Protein AF-A0A1I4PUG7-F1 (afdb_monomer_lite)

Structure (mmCIF, N/CA/C/O backbone):
data_AF-A0A1I4PUG7-F1
#
_entry.id   AF-A0A1I4PUG7-F1
#
loop_
_atom_site.group_PDB
_atom_site.id
_atom_site.type_symbol
_atom_site.label_atom_id
_atom_site.label_alt_id
_atom_site.label_comp_id
_atom_site.label_asym_id
_atom_site.label_entity_id
_atom_site.label_seq_id
_atom_site.pdbx_PDB_ins_code
_atom_site.Cartn_x
_atom_site.Cartn_y
_atom_site.Cartn_z
_atom_site.occupancy
_atom_site.B_iso_or_equiv
_atom_site.auth_seq_id
_atom_site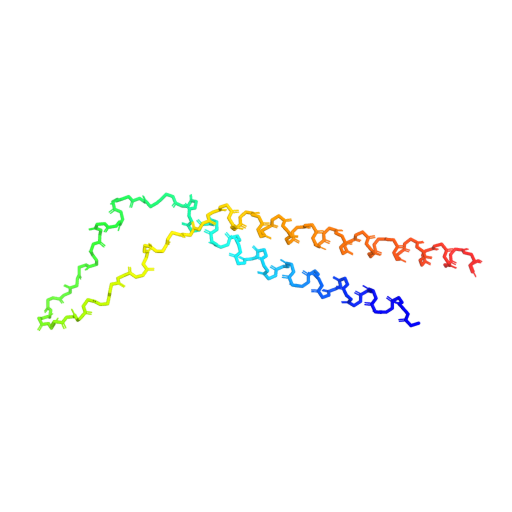.auth_comp_id
_atom_site.auth_asym_id
_atom_site.auth_atom_id
_atom_site.pdbx_PDB_model_num
ATOM 1 N N . MET A 1 1 ? 24.324 -2.149 -11.761 1.00 57.22 1 MET A N 1
ATOM 2 C CA . MET A 1 1 ? 24.069 -2.377 -10.319 1.00 57.22 1 MET A CA 1
ATOM 3 C C . MET A 1 1 ? 22.805 -1.691 -9.783 1.00 57.22 1 MET A C 1
ATOM 5 O O . MET A 1 1 ? 22.295 -2.174 -8.790 1.00 57.22 1 MET A O 1
ATOM 9 N N . ALA A 1 2 ? 22.226 -0.671 -10.434 1.00 66.62 2 ALA A N 1
ATOM 10 C CA . ALA A 1 2 ? 21.022 0.021 -9.935 1.00 66.62 2 ALA A CA 1
ATOM 11 C C . ALA A 1 2 ? 19.715 -0.816 -9.912 1.00 66.62 2 ALA A C 1
ATOM 13 O O . ALA A 1 2 ? 18.862 -0.606 -9.057 1.00 66.62 2 ALA A O 1
ATOM 14 N N . MET A 1 3 ? 19.552 -1.780 -10.826 1.00 69.19 3 MET A N 1
ATOM 15 C CA . MET A 1 3 ? 18.309 -2.562 -10.962 1.00 69.19 3 MET A CA 1
ATOM 16 C C . MET A 1 3 ? 18.139 -3.629 -9.863 1.00 69.19 3 MET A C 1
ATOM 18 O O . MET A 1 3 ? 17.026 -3.925 -9.442 1.00 69.19 3 MET A O 1
ATOM 22 N N . LEU A 1 4 ? 19.248 -4.164 -9.343 1.00 77.50 4 LEU A N 1
ATOM 23 C CA . LEU A 1 4 ? 19.220 -5.092 -8.209 1.00 77.50 4 LEU A CA 1
ATOM 24 C C . LEU A 1 4 ? 18.805 -4.368 -6.916 1.00 77.50 4 LEU A C 1
ATOM 26 O O . LEU A 1 4 ? 18.049 -4.915 -6.116 1.00 77.50 4 LEU A O 1
ATOM 30 N N . ASP A 1 5 ? 19.244 -3.117 -6.757 1.00 80.69 5 ASP A N 1
ATOM 31 C CA . ASP A 1 5 ? 18.874 -2.251 -5.635 1.00 80.69 5 ASP A CA 1
ATOM 32 C C . ASP A 1 5 ? 17.374 -1.923 -5.654 1.00 80.69 5 ASP A C 1
ATOM 34 O O . ASP A 1 5 ? 16.690 -2.137 -4.654 1.00 80.69 5 ASP A O 1
ATOM 38 N N . VAL A 1 6 ? 16.822 -1.517 -6.809 1.00 79.81 6 VAL A N 1
ATOM 39 C CA . VAL A 1 6 ? 15.391 -1.168 -6.924 1.00 79.81 6 VAL A CA 1
ATOM 40 C C . VAL A 1 6 ? 14.472 -2.374 -6.713 1.00 79.81 6 VAL A C 1
ATOM 42 O O . VAL A 1 6 ? 13.456 -2.260 -6.028 1.00 79.81 6 VAL A O 1
ATOM 45 N N . MET A 1 7 ? 14.851 -3.550 -7.225 1.00 84.50 7 MET A N 1
ATOM 46 C CA . MET A 1 7 ? 14.091 -4.784 -7.019 1.00 84.50 7 MET A CA 1
ATOM 47 C C . MET A 1 7 ? 14.124 -5.212 -5.546 1.00 84.50 7 MET A C 1
ATOM 49 O O . MET A 1 7 ? 13.101 -5.607 -4.986 1.00 84.50 7 MET A O 1
ATOM 53 N N . SER A 1 8 ? 15.278 -5.075 -4.884 1.00 86.44 8 SER A N 1
ATOM 54 C CA . SER A 1 8 ? 15.402 -5.357 -3.452 1.00 86.44 8 SER A CA 1
ATOM 55 C C . SER A 1 8 ? 14.607 -4.367 -2.591 1.00 86.44 8 SER A C 1
ATOM 57 O O . SER A 1 8 ? 13.964 -4.776 -1.624 1.00 86.44 8 SER A O 1
ATOM 59 N N . ALA A 1 9 ? 14.584 -3.084 -2.966 1.00 83.50 9 ALA A N 1
ATOM 60 C CA . ALA A 1 9 ? 13.799 -2.049 -2.305 1.00 83.50 9 ALA A CA 1
ATOM 61 C C . ALA A 1 9 ? 12.294 -2.310 -2.458 1.00 83.50 9 ALA A C 1
ATOM 63 O O . ALA A 1 9 ? 11.561 -2.230 -1.472 1.00 83.50 9 ALA A O 1
ATOM 64 N N . GLY A 1 10 ? 11.847 -2.714 -3.652 1.00 82.19 10 GLY A N 1
ATOM 65 C CA . GLY A 1 10 ? 10.470 -3.145 -3.900 1.00 82.19 10 GLY A CA 1
ATOM 66 C C . GLY A 1 10 ? 10.087 -4.363 -3.059 1.00 82.19 10 GLY A C 1
ATOM 67 O O . GLY A 1 10 ? 9.064 -4.350 -2.375 1.00 82.19 10 GLY A O 1
ATOM 68 N N . LEU A 1 11 ? 10.946 -5.386 -3.015 1.00 89.94 11 LEU A N 1
ATOM 69 C CA . LEU A 1 11 ? 10.700 -6.588 -2.214 1.00 89.94 11 LEU A CA 1
ATOM 70 C C . LEU A 1 11 ? 10.653 -6.288 -0.706 1.00 89.94 11 LEU A C 1
ATOM 72 O O . LEU A 1 11 ? 9.809 -6.835 0.008 1.00 89.94 11 LEU A O 1
ATOM 76 N N . ASN A 1 12 ? 11.529 -5.410 -0.215 1.00 86.88 12 ASN A N 1
ATOM 77 C CA . ASN A 1 12 ? 11.513 -4.958 1.177 1.00 86.88 12 ASN A CA 1
ATOM 78 C C . ASN A 1 12 ? 10.254 -4.139 1.494 1.00 86.88 12 ASN A C 1
ATOM 80 O O . ASN A 1 12 ? 9.618 -4.389 2.519 1.00 86.88 12 ASN A O 1
ATOM 84 N N . GLY A 1 13 ? 9.846 -3.241 0.594 1.00 84.50 13 GLY A N 1
ATOM 85 C CA . GLY A 1 13 ? 8.609 -2.469 0.718 1.00 84.50 13 GLY A CA 1
ATOM 86 C C . GLY A 1 13 ? 7.373 -3.364 0.791 1.00 84.50 13 GLY A C 1
ATOM 87 O O . GLY A 1 13 ? 6.550 -3.204 1.688 1.00 84.50 13 GLY A O 1
ATOM 88 N N . VAL A 1 14 ? 7.286 -4.384 -0.067 1.00 89.19 14 VAL A N 1
ATOM 89 C CA . VAL A 1 14 ? 6.174 -5.350 -0.062 1.00 89.19 14 VAL A CA 1
ATOM 90 C C . VAL A 1 14 ? 6.131 -6.156 1.238 1.00 89.19 14 VAL A C 1
ATOM 92 O O . VAL A 1 14 ? 5.056 -6.358 1.804 1.00 89.19 14 VAL A O 1
ATOM 95 N N . ARG A 1 15 ? 7.279 -6.607 1.758 1.00 91.94 15 ARG A N 1
ATOM 96 C CA . ARG A 1 15 ? 7.334 -7.325 3.046 1.00 91.94 15 ARG A CA 1
ATOM 97 C C . ARG A 1 15 ? 6.891 -6.429 4.199 1.00 91.94 15 ARG A C 1
ATOM 99 O O . ARG A 1 15 ? 6.051 -6.831 4.999 1.00 91.94 15 ARG A O 1
ATOM 106 N N . GLN A 1 16 ? 7.405 -5.204 4.258 1.00 88.25 16 GLN A N 1
ATOM 107 C CA . GLN A 1 16 ? 7.054 -4.236 5.295 1.00 88.25 16 GLN A CA 1
ATOM 108 C C . GLN A 1 16 ? 5.581 -3.802 5.219 1.00 88.25 16 GLN A C 1
ATOM 110 O O . GLN A 1 16 ? 4.922 -3.672 6.253 1.00 88.25 16 GLN A O 1
ATOM 115 N N . GLY A 1 17 ? 5.047 -3.630 4.009 1.00 83.38 17 GLY A N 1
ATOM 116 C CA . GLY A 1 17 ? 3.634 -3.350 3.761 1.00 83.38 17 GLY A CA 1
ATOM 117 C C . GLY A 1 17 ? 2.732 -4.487 4.239 1.00 83.38 17 GLY A C 1
ATOM 118 O O . GLY A 1 17 ? 1.742 -4.231 4.920 1.00 83.38 17 GLY A O 1
ATOM 119 N N . GLN A 1 18 ? 3.110 -5.745 3.983 1.00 89.75 18 GLN A N 1
ATOM 120 C CA . GLN A 1 18 ? 2.363 -6.914 4.463 1.00 89.75 18 GLN A CA 1
ATOM 121 C C . GLN A 1 18 ? 2.299 -6.997 5.997 1.00 89.75 18 GLN A C 1
ATOM 123 O O . GLN A 1 18 ? 1.231 -7.272 6.551 1.00 89.75 18 GLN A O 1
ATOM 128 N N . TYR A 1 19 ? 3.399 -6.705 6.703 1.00 89.50 19 TYR A N 1
ATOM 129 C CA . TYR A 1 19 ? 3.391 -6.653 8.172 1.00 89.50 19 TYR A CA 1
ATOM 130 C C . TYR A 1 19 ? 2.465 -5.555 8.703 1.00 89.50 19 TYR A C 1
ATOM 132 O O . TYR A 1 19 ? 1.641 -5.813 9.582 1.00 89.50 19 TYR A O 1
ATOM 140 N N . ARG A 1 20 ? 2.557 -4.345 8.136 1.00 85.06 20 ARG A N 1
ATOM 141 C CA . ARG A 1 20 ? 1.693 -3.221 8.525 1.00 85.06 20 ARG A CA 1
ATOM 142 C C . ARG A 1 20 ? 0.219 -3.501 8.245 1.00 85.06 20 ARG A C 1
ATOM 144 O O . ARG A 1 20 ? -0.608 -3.271 9.121 1.00 85.06 20 ARG A O 1
ATOM 151 N N . MET A 1 21 ? -0.105 -4.076 7.086 1.00 84.38 21 MET A N 1
ATOM 152 C CA . MET A 1 21 ? -1.478 -4.474 6.764 1.00 84.38 21 MET A CA 1
ATOM 153 C C . MET A 1 21 ? -2.050 -5.470 7.768 1.00 84.38 21 MET A C 1
ATOM 155 O O . MET A 1 21 ? -3.191 -5.313 8.187 1.00 84.38 21 MET A O 1
ATOM 159 N N . THR A 1 22 ? -1.279 -6.490 8.150 1.00 88.31 22 THR A N 1
ATOM 160 C CA . THR A 1 22 ? -1.762 -7.551 9.048 1.00 88.31 22 THR A CA 1
ATOM 161 C C . THR A 1 22 ? -2.061 -7.005 10.448 1.00 88.31 22 THR A C 1
ATOM 163 O O . THR A 1 22 ? -3.083 -7.350 11.048 1.00 88.31 22 THR A O 1
ATOM 166 N N . ASN A 1 23 ? -1.210 -6.103 10.945 1.00 87.62 23 ASN A N 1
ATOM 167 C CA . ASN A 1 23 ? -1.425 -5.427 12.224 1.00 87.62 23 ASN A CA 1
ATOM 168 C C . ASN A 1 23 ? -2.649 -4.502 12.170 1.00 87.62 23 ASN A C 1
ATOM 170 O O . ASN A 1 23 ? -3.559 -4.656 12.982 1.00 87.62 23 ASN A O 1
ATOM 174 N N . ALA A 1 24 ? -2.729 -3.624 11.165 1.00 81.88 24 ALA A N 1
ATOM 175 C CA . ALA A 1 24 ? -3.853 -2.701 11.000 1.00 81.88 24 ALA A CA 1
ATOM 176 C C . ALA A 1 24 ? -5.192 -3.437 10.813 1.00 81.88 24 ALA A C 1
ATOM 178 O O . ALA A 1 24 ? -6.203 -3.055 11.397 1.00 81.88 24 ALA A O 1
ATOM 179 N N . ALA A 1 25 ? -5.205 -4.534 10.049 1.00 80.75 25 ALA A N 1
ATOM 180 C CA . ALA A 1 25 ? -6.389 -5.373 9.881 1.00 80.75 25 ALA A CA 1
ATOM 181 C C . ALA A 1 25 ? -6.853 -5.994 11.208 1.00 80.75 25 ALA A C 1
ATOM 183 O O . ALA A 1 25 ? -8.056 -6.106 11.439 1.00 80.75 25 ALA A O 1
ATOM 184 N N . SER A 1 26 ? -5.919 -6.362 12.089 1.00 84.31 26 SER A N 1
ATOM 185 C CA . SER A 1 26 ? -6.233 -6.915 13.410 1.00 84.31 26 SER A CA 1
ATOM 186 C C . SER A 1 26 ? -6.833 -5.864 14.352 1.00 84.31 26 SER A C 1
ATOM 188 O O . SER A 1 26 ? -7.778 -6.178 15.076 1.00 84.31 26 SER A O 1
ATOM 190 N N . ASP A 1 27 ? -6.336 -4.623 14.321 1.00 82.25 27 ASP A N 1
ATOM 191 C CA . ASP A 1 27 ? -6.917 -3.502 15.078 1.00 82.25 27 ASP A CA 1
ATOM 192 C C . ASP A 1 27 ? -8.316 -3.132 14.571 1.00 82.25 27 ASP A C 1
ATOM 194 O O . ASP A 1 27 ? -9.253 -2.992 15.360 1.00 82.25 27 ASP A O 1
ATOM 198 N N . ILE A 1 28 ? -8.493 -3.068 13.246 1.00 81.75 28 ILE A N 1
ATOM 199 C CA . ILE A 1 28 ? -9.804 -2.819 12.633 1.00 81.75 28 ILE A CA 1
ATOM 200 C C . ILE A 1 28 ? -10.784 -3.936 13.007 1.00 81.75 28 ILE A C 1
ATOM 202 O O . ILE A 1 28 ? -11.912 -3.644 13.398 1.00 81.75 28 ILE A O 1
ATOM 206 N N . ALA A 1 29 ? -10.362 -5.204 12.949 1.00 82.69 29 ALA A N 1
ATOM 207 C CA . ALA A 1 29 ? -11.199 -6.341 13.322 1.00 82.69 29 ALA A CA 1
ATOM 208 C C . ALA A 1 29 ? -11.673 -6.247 14.782 1.00 82.69 29 ALA A C 1
ATOM 210 O O . ALA A 1 29 ? -12.863 -6.421 15.037 1.00 82.69 29 ALA A O 1
ATOM 211 N N . ARG A 1 30 ? -10.776 -5.899 15.717 1.00 78.44 30 ARG A N 1
ATOM 212 C CA . ARG A 1 30 ? -11.098 -5.736 17.146 1.00 78.44 30 ARG A CA 1
ATOM 213 C C . ARG A 1 30 ? -12.126 -4.638 17.409 1.00 78.44 30 ARG A C 1
ATOM 215 O O . ARG A 1 30 ? -13.004 -4.840 18.234 1.00 78.44 30 ARG A O 1
ATOM 222 N N . VAL A 1 31 ? -12.036 -3.508 16.707 1.00 74.00 31 VAL A N 1
ATOM 223 C CA . VAL A 1 31 ? -12.978 -2.380 16.860 1.00 74.00 31 VAL A CA 1
ATOM 224 C C . VAL A 1 31 ? -14.288 -2.600 16.097 1.00 74.00 31 VAL A C 1
ATOM 226 O O . VAL A 1 31 ? -15.337 -2.111 16.505 1.00 74.00 31 VAL A O 1
ATOM 229 N N . SER A 1 32 ? -14.241 -3.320 14.974 1.00 69.81 32 SER A N 1
ATOM 230 C CA . SER A 1 32 ? -15.420 -3.593 14.141 1.00 69.81 32 SER A CA 1
ATOM 231 C C . SER A 1 32 ? -16.338 -4.677 14.707 1.00 69.81 32 SER A C 1
ATOM 233 O O . SER A 1 32 ? -17.484 -4.786 14.271 1.00 69.81 32 SER A O 1
ATOM 235 N N . MET A 1 33 ? -15.862 -5.466 15.676 1.00 71.00 33 MET A N 1
ATOM 236 C CA . MET A 1 33 ? -16.732 -6.309 16.484 1.00 71.00 33 MET A CA 1
ATOM 237 C C . MET A 1 33 ? -17.479 -5.396 17.460 1.00 71.00 33 MET A C 1
ATOM 239 O O . MET A 1 33 ? -16.831 -4.792 18.315 1.00 71.00 33 MET A O 1
ATOM 243 N N . PRO A 1 34 ? -18.814 -5.259 17.355 1.00 55.59 34 PRO A N 1
ATOM 244 C CA . PRO A 1 34 ? -19.565 -4.602 18.407 1.00 55.59 34 PRO A CA 1
ATOM 245 C C . PRO A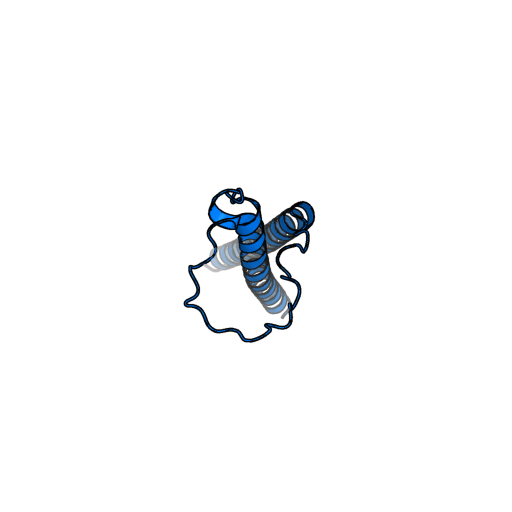 1 34 ? -19.281 -5.367 19.698 1.00 55.59 34 PRO A C 1
ATOM 247 O O . PRO A 1 34 ? -19.504 -6.579 19.756 1.00 55.59 34 PRO A O 1
ATOM 250 N N . GLU A 1 35 ? -18.750 -4.680 20.709 1.00 52.25 35 GLU A N 1
ATOM 251 C CA . GLU A 1 35 ? -18.789 -5.197 22.069 1.00 52.25 35 GLU A CA 1
ATOM 252 C C . GLU A 1 35 ? -20.258 -5.483 22.355 1.00 52.25 35 GLU A C 1
ATOM 254 O O . GLU A 1 35 ? -21.053 -4.556 22.484 1.00 52.25 35 GLU A O 1
ATOM 259 N N . ASP A 1 36 ? -20.648 -6.756 22.359 1.00 45.31 36 ASP A N 1
ATOM 260 C CA . ASP A 1 36 ? -21.929 -7.153 22.908 1.00 45.31 36 ASP A CA 1
ATOM 261 C C . ASP A 1 36 ? -21.872 -6.755 24.394 1.00 45.31 36 ASP A C 1
ATOM 263 O O . ASP A 1 36 ? -21.096 -7.346 25.159 1.00 45.31 36 ASP A O 1
ATOM 267 N N . PRO A 1 37 ? -22.620 -5.726 24.834 1.00 53.66 37 PRO A N 1
ATOM 268 C CA . PRO A 1 37 ? -22.526 -5.251 26.208 1.00 53.66 37 PRO A CA 1
ATOM 269 C C . PRO A 1 37 ? -23.047 -6.296 27.214 1.00 53.66 37 PRO A C 1
ATOM 271 O O . PRO A 1 37 ? -22.865 -6.122 28.421 1.00 53.66 37 PRO A O 1
ATOM 274 N N . ALA A 1 38 ? -23.653 -7.403 26.754 1.00 48.50 38 ALA A N 1
ATOM 275 C CA . ALA A 1 38 ? -24.022 -8.536 27.595 1.00 48.50 38 ALA A CA 1
ATOM 276 C C . ALA A 1 38 ? -22.853 -9.517 27.825 1.00 48.50 38 ALA A C 1
ATOM 278 O O . ALA A 1 38 ? -22.839 -10.196 28.853 1.00 48.50 38 ALA A O 1
ATOM 279 N N . ALA A 1 39 ? -21.828 -9.546 26.963 1.00 52.44 39 ALA A N 1
ATOM 280 C CA . ALA A 1 39 ? -20.606 -10.329 27.192 1.00 52.44 39 ALA A CA 1
ATOM 281 C C . ALA A 1 39 ? -19.628 -9.646 28.169 1.00 52.44 39 ALA A C 1
ATOM 283 O O . ALA A 1 39 ? -18.910 -10.330 28.896 1.00 52.44 39 ALA A O 1
ATOM 284 N N . ALA A 1 40 ? -19.658 -8.312 28.274 1.00 51.47 40 ALA A N 1
ATOM 285 C CA . ALA A 1 40 ? -18.878 -7.555 29.264 1.00 51.47 40 ALA A CA 1
ATOM 286 C C . ALA A 1 40 ? -19.376 -7.735 30.717 1.00 51.47 40 ALA A C 1
ATOM 288 O O . ALA A 1 40 ? -18.693 -7.344 31.662 1.00 51.47 40 ALA A O 1
ATOM 289 N N . SER A 1 41 ? -20.553 -8.347 30.906 1.00 49.91 41 SER A N 1
ATOM 290 C CA . SER A 1 41 ? -21.159 -8.605 32.224 1.00 49.91 41 SER A CA 1
ATOM 291 C C . SER A 1 41 ? -21.106 -10.076 32.655 1.00 49.91 41 SER A C 1
ATOM 293 O O . SER A 1 41 ? -21.479 -10.396 33.786 1.00 49.91 41 SER A O 1
ATOM 295 N N . ALA A 1 42 ? -20.623 -10.987 31.804 1.00 46.78 42 ALA A N 1
ATOM 296 C CA . ALA A 1 42 ? -20.396 -12.375 32.191 1.00 46.78 42 ALA A CA 1
ATOM 297 C C . ALA A 1 42 ? -19.050 -12.490 32.920 1.00 46.78 42 ALA A C 1
ATOM 299 O O . ALA A 1 42 ? -18.048 -12.953 32.379 1.00 46.78 42 ALA A O 1
ATOM 300 N N . VAL A 1 43 ? -19.049 -12.044 34.177 1.00 51.94 43 VAL A N 1
ATOM 301 C CA . VAL A 1 43 ? -18.060 -12.429 35.187 1.00 51.94 43 VAL A CA 1
ATOM 302 C C . VAL A 1 43 ? -17.831 -13.944 35.065 1.00 51.94 43 VAL A C 1
ATOM 304 O O . VAL A 1 43 ? -18.793 -14.701 35.232 1.00 51.94 43 VAL A O 1
ATOM 307 N N . PRO A 1 44 ? -16.607 -14.431 34.781 1.00 52.50 44 PRO A N 1
ATOM 308 C CA . PRO A 1 44 ? -16.304 -15.840 34.974 1.00 52.50 44 PRO A CA 1
ATOM 309 C C . PRO A 1 44 ? -16.600 -16.129 36.441 1.00 52.50 44 PRO A C 1
ATOM 311 O O . PRO A 1 44 ? -16.050 -15.453 37.309 1.00 52.50 44 PRO A O 1
ATOM 314 N N . ALA A 1 45 ? -17.508 -17.060 36.734 1.00 46.66 45 ALA A N 1
ATOM 315 C CA . ALA A 1 45 ? -17.798 -17.469 38.101 1.00 46.66 45 ALA A CA 1
ATOM 316 C C . ALA A 1 45 ? -16.510 -18.024 38.736 1.00 46.66 45 ALA A C 1
ATOM 318 O O . ALA A 1 45 ? -16.178 -19.200 38.605 1.00 46.66 45 ALA A O 1
ATOM 319 N N . GLN A 1 46 ? -15.752 -17.133 39.372 1.00 49.62 46 GLN A N 1
ATOM 320 C CA . GLN A 1 46 ? -14.524 -17.415 40.089 1.00 49.62 46 GLN A CA 1
ATOM 321 C C . GLN A 1 46 ? -14.922 -18.131 41.389 1.00 49.62 46 GLN A C 1
ATOM 323 O O . GLN A 1 46 ? -15.675 -17.557 42.183 1.00 49.62 46 GLN A O 1
ATOM 328 N N . PRO A 1 47 ? -14.466 -19.370 41.642 1.00 43.97 47 PRO A N 1
ATOM 329 C CA . PRO A 1 47 ? -14.698 -20.016 42.926 1.00 43.97 47 PRO A CA 1
ATOM 330 C C . PRO A 1 47 ? -14.060 -19.182 44.049 1.00 43.97 47 PRO A C 1
ATOM 332 O O . PRO A 1 47 ? -12.953 -18.660 43.910 1.00 43.97 47 PRO A O 1
ATOM 335 N N . ALA A 1 48 ? -14.812 -19.018 45.137 1.00 44.38 48 ALA A N 1
ATOM 336 C CA . ALA A 1 48 ? -14.541 -18.107 46.241 1.00 44.38 48 ALA A CA 1
ATOM 337 C C . ALA A 1 48 ? -13.166 -18.338 46.894 1.00 44.38 48 ALA A C 1
ATOM 339 O O . ALA A 1 48 ? -13.000 -19.262 47.684 1.00 44.38 48 ALA A O 1
ATOM 340 N N . ASN A 1 49 ? -12.213 -17.441 46.629 1.00 50.28 49 ASN A N 1
ATOM 341 C CA . ASN A 1 49 ? -10.983 -17.305 47.406 1.00 50.28 49 ASN A CA 1
ATOM 342 C C . ASN A 1 49 ? -10.796 -15.821 47.777 1.00 50.28 49 ASN A C 1
ATOM 344 O O . ASN A 1 49 ? -10.645 -14.989 46.879 1.00 50.28 49 ASN A O 1
ATOM 348 N N . PRO A 1 50 ? -10.829 -15.446 49.068 1.00 48.97 50 PRO A N 1
ATOM 349 C CA . PRO A 1 50 ? -10.656 -14.064 49.493 1.00 48.97 50 PRO A CA 1
ATOM 350 C C . PRO A 1 50 ? -9.167 -13.700 49.491 1.00 48.97 50 PRO A C 1
ATOM 352 O O . PRO A 1 50 ? -8.484 -13.810 50.507 1.00 48.97 50 PRO A O 1
ATOM 355 N N . GLN A 1 51 ? -8.657 -13.247 48.348 1.00 50.19 51 GLN A N 1
ATOM 356 C CA . GLN A 1 51 ? -7.371 -12.555 48.266 1.00 50.19 51 GLN A CA 1
ATOM 357 C C . GLN A 1 51 ? -7.552 -11.223 47.531 1.00 50.19 51 GLN A C 1
ATOM 359 O O . GLN A 1 51 ? -8.169 -11.201 46.465 1.00 50.19 51 GLN A O 1
ATOM 364 N N . PRO A 1 52 ? -7.047 -10.105 48.087 1.00 46.16 52 PRO A N 1
ATOM 365 C CA . PRO A 1 52 ? -7.162 -8.798 47.463 1.00 46.16 52 PRO A CA 1
ATOM 366 C C . PRO A 1 52 ? -6.311 -8.782 46.192 1.00 46.16 52 PRO A C 1
ATOM 368 O O . PRO A 1 52 ? -5.088 -8.667 46.238 1.00 46.16 52 PRO A O 1
ATOM 371 N N . VAL A 1 53 ? -6.966 -8.934 45.043 1.00 48.69 53 VAL A N 1
ATOM 372 C CA . VAL A 1 53 ? -6.359 -8.647 43.748 1.00 48.69 53 VAL A CA 1
ATOM 373 C C . VAL A 1 53 ? -6.139 -7.140 43.674 1.00 48.69 53 VAL A C 1
ATOM 375 O O . VAL A 1 53 ? -7.083 -6.355 43.728 1.00 48.69 53 VAL A O 1
ATOM 378 N N . ALA A 1 54 ? -4.876 -6.721 43.615 1.00 54.16 54 ALA A N 1
ATOM 379 C CA . ALA A 1 54 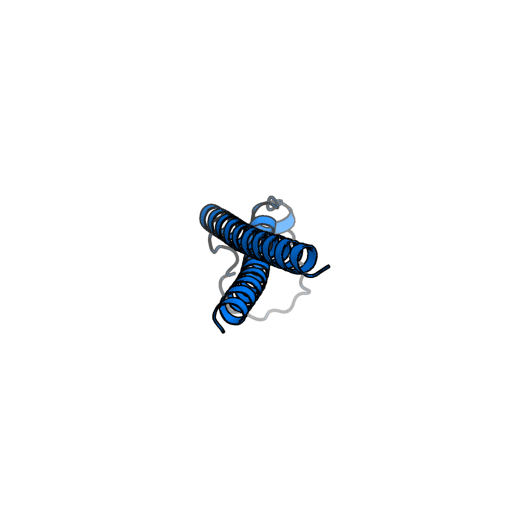? -4.536 -5.361 43.243 1.00 54.16 54 ALA A CA 1
ATOM 380 C C . ALA A 1 54 ? -5.111 -5.121 41.843 1.00 54.16 54 ALA A C 1
ATOM 382 O O . ALA A 1 54 ? -4.696 -5.765 40.881 1.00 54.16 54 ALA A O 1
ATOM 383 N N . SER A 1 55 ? -6.106 -4.245 41.752 1.00 49.88 55 SER A N 1
ATOM 384 C CA . SER A 1 55 ? -6.737 -3.836 40.505 1.00 49.88 55 SER A CA 1
ATOM 385 C C . SER A 1 55 ? -5.702 -3.135 39.624 1.00 49.88 55 SER A C 1
ATOM 387 O O . SER A 1 55 ? -5.571 -1.915 39.667 1.00 49.88 55 SER A O 1
ATOM 389 N N . THR A 1 56 ? -4.934 -3.879 38.827 1.00 58.97 56 THR A N 1
ATOM 390 C CA . THR A 1 56 ? -4.303 -3.300 37.640 1.00 58.97 56 THR A CA 1
ATOM 391 C C . THR A 1 56 ? -5.452 -2.850 36.745 1.00 58.97 56 THR A C 1
ATOM 393 O O . THR A 1 56 ? -6.242 -3.711 36.341 1.00 58.97 56 THR A O 1
ATOM 396 N N . PRO A 1 57 ? -5.622 -1.537 36.494 1.00 54.75 57 PRO A N 1
ATOM 397 C CA . PRO A 1 57 ? -6.695 -1.057 35.650 1.00 54.75 57 PRO A CA 1
ATOM 398 C C . PRO A 1 57 ? -6.566 -1.764 34.314 1.00 54.75 57 PRO A C 1
ATOM 400 O O . PRO A 1 57 ? -5.509 -1.770 33.687 1.00 54.75 57 PRO A O 1
ATOM 403 N N . VAL A 1 58 ? -7.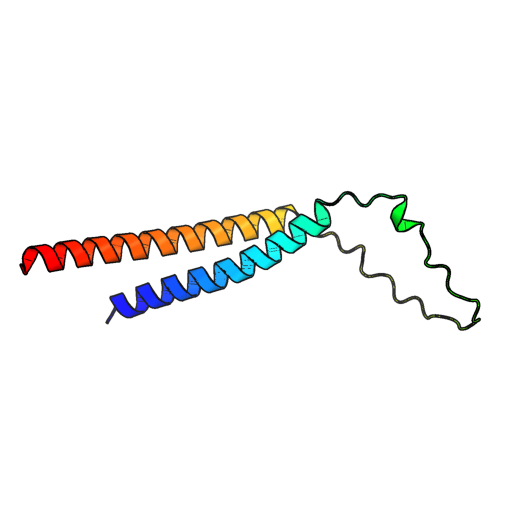652 -2.417 33.949 1.00 59.03 58 VAL A N 1
ATOM 404 C CA . VAL A 1 58 ? -7.871 -3.058 32.672 1.00 59.03 58 VAL A CA 1
ATOM 405 C C . VAL A 1 58 ? -7.507 -2.054 31.570 1.00 59.03 58 VAL A C 1
ATOM 407 O O . VAL A 1 58 ? -8.229 -1.092 31.315 1.00 59.03 58 VAL A O 1
ATOM 410 N N . GLU A 1 59 ? -6.369 -2.278 30.913 1.00 55.19 59 GLU A N 1
ATOM 411 C CA . GLU A 1 59 ? -5.899 -1.564 29.719 1.00 55.19 59 GLU A CA 1
ATOM 412 C C . GLU A 1 59 ? -6.740 -1.941 28.478 1.00 55.19 59 GLU A C 1
ATOM 414 O O . GLU A 1 59 ? -6.238 -2.062 27.370 1.00 55.19 59 GLU A O 1
ATOM 419 N N . THR A 1 60 ? -8.044 -2.166 28.653 1.00 58.38 60 THR A N 1
ATOM 420 C CA . THR A 1 60 ? -8.998 -2.427 27.561 1.00 58.38 60 THR A CA 1
ATOM 421 C C . THR A 1 60 ? -9.548 -1.121 26.986 1.00 58.38 60 THR A C 1
ATOM 423 O O . THR A 1 60 ? -9.995 -1.094 25.851 1.00 58.38 60 THR A O 1
ATOM 426 N N . ASN A 1 61 ? -9.448 -0.001 27.711 1.00 52.94 61 ASN A N 1
ATOM 427 C CA . ASN A 1 61 ? -10.032 1.278 27.293 1.00 52.94 61 ASN A CA 1
ATOM 428 C C . ASN A 1 61 ? -9.039 2.226 26.588 1.00 52.94 61 ASN A C 1
ATOM 430 O O . ASN A 1 61 ? -9.207 3.447 26.645 1.00 52.94 61 ASN A O 1
ATOM 434 N N . ARG A 1 62 ? -7.976 1.717 25.951 1.00 60.03 62 ARG A N 1
ATOM 435 C CA . ARG A 1 62 ? -7.192 2.568 25.040 1.00 60.03 62 ARG A CA 1
ATOM 436 C C . ARG A 1 62 ? -8.033 2.782 23.778 1.00 60.03 62 ARG A C 1
ATOM 438 O O . ARG A 1 62 ? -8.354 1.792 23.125 1.00 60.03 62 ARG A O 1
ATOM 445 N N . PRO A 1 63 ? -8.410 4.026 23.428 1.00 60.16 63 PRO A N 1
ATOM 446 C CA . PRO A 1 63 ? -9.139 4.278 22.195 1.00 60.16 63 PRO A CA 1
ATOM 447 C C . PRO A 1 63 ? -8.231 3.911 21.019 1.00 60.16 63 PRO A C 1
ATOM 449 O O . PRO A 1 63 ? -7.287 4.633 20.704 1.00 60.16 63 PRO A O 1
ATOM 452 N N . VAL A 1 64 ? -8.487 2.763 20.397 1.00 64.75 64 VAL A N 1
ATOM 453 C 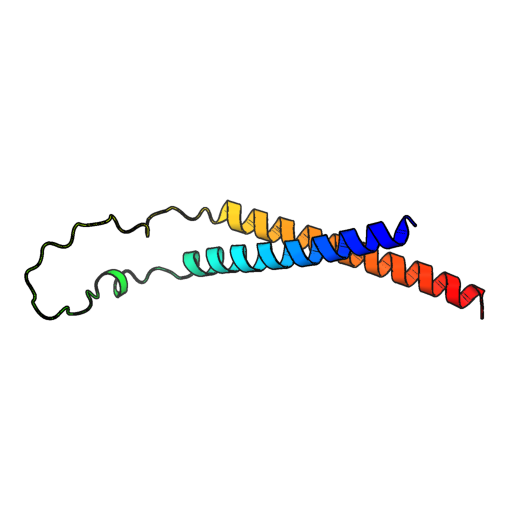CA . VAL A 1 64 ? -7.878 2.405 19.116 1.00 64.75 64 VAL A CA 1
ATOM 454 C C . VAL A 1 64 ? -8.442 3.380 18.086 1.00 64.75 64 VAL A C 1
ATOM 456 O O . VAL A 1 64 ? -9.648 3.399 17.828 1.00 64.75 64 VAL A O 1
ATOM 459 N N . ASN A 1 65 ? -7.589 4.250 17.545 1.00 80.12 65 ASN A N 1
ATOM 460 C CA . ASN A 1 65 ? -8.010 5.229 16.554 1.00 80.12 65 ASN A CA 1
ATOM 461 C C . ASN A 1 65 ? -8.164 4.544 15.193 1.00 80.12 65 ASN A C 1
ATOM 463 O O . ASN A 1 65 ? -7.205 4.365 14.446 1.00 80.12 65 ASN A O 1
ATOM 467 N N . LEU A 1 66 ? -9.402 4.173 14.873 1.00 79.44 66 LEU A N 1
ATOM 468 C CA . LEU A 1 66 ? -9.746 3.475 13.637 1.00 79.44 66 LEU A CA 1
ATOM 469 C C . LEU A 1 66 ? -9.337 4.255 12.377 1.00 79.44 66 LEU A C 1
ATOM 471 O O . LEU A 1 66 ? -9.019 3.647 11.358 1.00 79.44 66 LEU A O 1
ATOM 475 N N . VAL A 1 67 ? -9.332 5.593 12.440 1.00 87.12 67 VAL A N 1
ATOM 476 C CA . VAL A 1 67 ? -8.905 6.446 11.321 1.00 87.12 67 VAL A CA 1
ATOM 477 C C . VAL A 1 67 ? -7.416 6.255 11.053 1.00 87.12 67 VAL A C 1
ATOM 479 O O . VAL A 1 67 ? -7.039 6.059 9.899 1.00 87.12 67 VAL A O 1
ATOM 482 N N . ASP A 1 68 ? -6.590 6.228 12.100 1.00 84.38 68 ASP A N 1
ATOM 483 C CA . ASP A 1 68 ? -5.149 5.995 11.968 1.00 84.38 68 ASP A CA 1
ATOM 484 C C . ASP A 1 68 ? -4.883 4.597 11.382 1.00 84.38 68 ASP A C 1
ATOM 486 O O . ASP A 1 68 ? -4.151 4.474 10.399 1.00 84.38 68 ASP A O 1
ATOM 490 N N . SER A 1 69 ? -5.569 3.555 11.872 1.00 84.06 69 SER A N 1
ATOM 491 C CA . SER A 1 69 ? -5.438 2.187 11.338 1.00 84.06 69 SER A CA 1
ATOM 492 C C . SER A 1 69 ? -5.862 2.070 9.866 1.00 84.06 69 SER A C 1
ATOM 494 O O . SER A 1 69 ? -5.227 1.356 9.087 1.00 84.06 69 SER A O 1
ATOM 496 N N . LEU A 1 70 ? -6.920 2.772 9.446 1.00 88.38 70 LEU A N 1
ATOM 497 C CA . LEU A 1 70 ? -7.359 2.796 8.045 1.00 88.38 70 LEU A CA 1
ATOM 498 C C . LEU A 1 70 ? -6.359 3.524 7.139 1.00 88.38 70 LEU A C 1
ATOM 500 O O . LEU A 1 70 ? -6.115 3.080 6.014 1.00 88.38 70 LEU A O 1
ATOM 504 N N . VAL A 1 71 ? -5.765 4.618 7.622 1.00 92.62 71 VAL A N 1
ATOM 505 C CA . VAL A 1 71 ? -4.728 5.361 6.895 1.00 92.62 71 VAL A CA 1
ATOM 506 C C . VAL A 1 71 ? -3.460 4.518 6.749 1.00 92.62 71 VAL A C 1
ATOM 508 O O . VAL A 1 71 ? -2.926 4.428 5.642 1.00 92.62 71 VAL A O 1
ATOM 511 N N . GLU A 1 72 ? -3.014 3.841 7.809 1.00 87.69 72 GLU A N 1
ATOM 512 C CA . GLU A 1 72 ? -1.866 2.925 7.755 1.00 87.69 72 GLU A CA 1
ATOM 513 C C . GLU A 1 72 ? -2.105 1.756 6.791 1.00 87.69 72 GLU A C 1
ATOM 515 O O . GLU A 1 72 ? -1.237 1.427 5.976 1.00 87.69 72 GLU A O 1
ATOM 520 N N . LEU A 1 73 ? -3.306 1.167 6.811 1.00 89.75 73 LEU A N 1
ATOM 521 C CA . LEU A 1 73 ? -3.703 0.127 5.862 1.00 89.75 73 LEU A CA 1
ATOM 522 C C . LEU A 1 73 ? -3.653 0.642 4.414 1.00 89.75 73 LEU A C 1
ATOM 524 O O . LEU A 1 73 ? -3.135 -0.036 3.521 1.00 89.75 73 LEU A O 1
ATOM 528 N N . GLN A 1 74 ? -4.177 1.846 4.170 1.00 90.12 74 GLN A N 1
ATOM 529 C CA . GLN A 1 74 ? -4.173 2.468 2.847 1.00 90.12 74 GLN A CA 1
ATOM 530 C C . GLN A 1 74 ? -2.752 2.801 2.376 1.00 90.12 74 GLN A C 1
ATOM 532 O O . GLN A 1 74 ? -2.445 2.633 1.194 1.00 90.12 74 GLN A O 1
ATOM 537 N N . GLN A 1 75 ? -1.877 3.247 3.277 1.00 91.69 75 GLN A N 1
ATOM 538 C CA . GLN A 1 75 ? -0.469 3.485 2.975 1.00 91.69 75 GLN A CA 1
ATOM 539 C C . GLN A 1 75 ? 0.236 2.182 2.591 1.00 91.69 75 GLN A C 1
ATOM 541 O O . GLN A 1 75 ? 0.843 2.122 1.523 1.00 91.69 75 GLN A O 1
ATOM 546 N N . GLY A 1 76 ? 0.074 1.121 3.387 1.00 86.25 76 GLY A N 1
ATOM 547 C CA . GLY A 1 76 ? 0.631 -0.197 3.072 1.00 86.25 76 GLY A CA 1
ATOM 548 C C . GLY A 1 76 ? 0.133 -0.737 1.728 1.00 86.25 76 GLY A C 1
ATOM 549 O O . GLY A 1 76 ? 0.906 -1.316 0.970 1.00 86.25 76 GLY A O 1
ATOM 550 N N . ARG A 1 77 ? -1.137 -0.485 1.374 1.00 88.75 77 ARG A N 1
ATOM 551 C CA . ARG A 1 77 ? -1.685 -0.840 0.052 1.00 88.75 77 ARG A CA 1
ATOM 552 C C . ARG A 1 77 ? -0.953 -0.142 -1.084 1.00 88.75 77 ARG A C 1
ATOM 554 O O . ARG A 1 77 ? -0.548 -0.814 -2.024 1.00 88.75 77 ARG A O 1
ATOM 561 N N . ARG A 1 78 ? -0.763 1.174 -0.984 1.00 92.00 78 ARG A N 1
ATOM 562 C CA . ARG A 1 78 ? -0.070 1.957 -2.018 1.00 92.00 78 ARG A CA 1
ATOM 563 C C . ARG A 1 78 ? 1.386 1.536 -2.185 1.00 92.00 78 ARG A C 1
ATOM 565 O O . ARG A 1 78 ? 1.883 1.509 -3.301 1.00 92.00 78 ARG A O 1
ATOM 572 N N . GLU A 1 79 ? 2.067 1.204 -1.092 1.00 85.31 79 GLU A N 1
ATOM 573 C CA . GLU A 1 79 ? 3.453 0.725 -1.139 1.00 85.31 79 GLU A CA 1
ATOM 574 C C . GLU A 1 79 ? 3.571 -0.619 -1.866 1.00 85.31 79 GLU A C 1
ATOM 576 O O . GLU A 1 79 ? 4.472 -0.800 -2.684 1.00 85.31 79 GLU A O 1
ATOM 581 N N . VAL A 1 80 ? 2.643 -1.547 -1.606 1.00 90.75 80 VAL A N 1
ATOM 582 C CA . VAL A 1 80 ? 2.590 -2.840 -2.304 1.00 90.75 80 VAL A CA 1
ATOM 583 C C . VAL A 1 80 ? 2.263 -2.649 -3.784 1.00 90.75 80 VAL A C 1
ATOM 585 O O . VAL A 1 80 ? 2.916 -3.252 -4.630 1.00 90.75 80 VAL A O 1
ATOM 588 N N . GLU A 1 81 ? 1.290 -1.795 -4.101 1.00 91.19 81 GLU A N 1
ATOM 589 C CA . GLU A 1 81 ? 0.890 -1.488 -5.478 1.00 91.19 81 GLU A CA 1
ATOM 590 C C . GLU A 1 81 ? 2.041 -0.858 -6.273 1.00 91.19 81 GLU A C 1
ATOM 592 O O . GLU A 1 81 ? 2.363 -1.323 -7.363 1.00 91.19 81 GLU A O 1
ATOM 597 N N . ALA A 1 82 ? 2.742 0.118 -5.690 1.00 92.06 82 ALA A N 1
ATOM 598 C CA . ALA A 1 82 ? 3.930 0.707 -6.298 1.00 92.06 82 ALA A CA 1
ATOM 599 C C . ALA A 1 82 ? 5.046 -0.331 -6.505 1.00 92.06 82 ALA A C 1
ATOM 601 O O . ALA A 1 82 ? 5.681 -0.354 -7.558 1.00 92.06 82 ALA A O 1
ATOM 602 N N . GLY A 1 83 ? 5.267 -1.216 -5.525 1.00 84.94 83 GLY A N 1
ATOM 603 C CA . GLY A 1 83 ? 6.217 -2.322 -5.650 1.00 84.94 83 GLY A CA 1
ATOM 604 C C . GLY A 1 83 ? 5.863 -3.271 -6.797 1.00 84.94 83 GLY A C 1
ATOM 605 O O . GLY A 1 83 ? 6.745 -3.650 -7.566 1.00 84.94 83 GLY A O 1
ATOM 606 N N . ALA A 1 84 ? 4.579 -3.601 -6.955 1.00 91.00 84 ALA A N 1
ATOM 607 C CA . ALA A 1 84 ? 4.089 -4.427 -8.054 1.00 91.00 84 ALA A CA 1
ATOM 608 C C . ALA A 1 84 ? 4.310 -3.752 -9.416 1.00 91.00 84 ALA A C 1
ATOM 610 O O . ALA A 1 84 ? 4.858 -4.392 -10.306 1.00 91.00 84 ALA A O 1
ATOM 611 N N . SER A 1 85 ? 3.992 -2.460 -9.566 1.00 89.00 85 SER A N 1
ATOM 612 C CA . SER A 1 85 ? 4.222 -1.725 -10.822 1.00 89.00 85 SER A CA 1
ATOM 613 C C . SER A 1 85 ? 5.697 -1.680 -11.235 1.00 89.00 85 SER A C 1
ATOM 615 O O . SER A 1 85 ? 6.008 -1.751 -12.423 1.00 89.00 85 SER A O 1
ATOM 617 N N . VAL A 1 86 ? 6.623 -1.575 -10.274 1.00 92.88 86 VAL A N 1
ATOM 618 C CA . VAL A 1 86 ? 8.070 -1.619 -10.555 1.00 92.88 86 VAL A CA 1
ATOM 619 C C . VAL A 1 86 ? 8.494 -2.997 -11.061 1.00 92.88 86 VAL A C 1
ATOM 621 O O . VAL A 1 86 ? 9.292 -3.074 -11.992 1.00 92.88 86 VAL A O 1
ATOM 624 N N . ILE A 1 87 ? 7.967 -4.070 -10.464 1.00 89.44 87 ILE A N 1
ATOM 625 C CA . ILE A 1 87 ? 8.239 -5.447 -10.900 1.00 89.44 87 ILE A CA 1
ATOM 626 C C . ILE A 1 87 ? 7.687 -5.670 -12.310 1.00 89.44 87 ILE A C 1
ATOM 628 O O . ILE A 1 87 ? 8.414 -6.160 -13.164 1.00 89.44 87 ILE A O 1
ATOM 632 N N . ASP A 1 88 ? 6.457 -5.232 -12.571 1.00 91.00 88 ASP A N 1
ATOM 633 C CA . ASP A 1 88 ? 5.801 -5.362 -13.877 1.00 91.00 88 ASP A CA 1
ATOM 634 C C . ASP A 1 88 ? 6.599 -4.637 -14.975 1.00 91.00 88 ASP A C 1
ATOM 636 O O . ASP A 1 88 ? 6.921 -5.199 -16.019 1.00 91.00 88 ASP A O 1
ATOM 640 N N . THR A 1 89 ? 7.046 -3.411 -14.681 1.00 89.81 89 THR A N 1
ATOM 641 C CA . THR A 1 89 ? 7.905 -2.636 -15.592 1.00 89.81 89 THR A CA 1
ATOM 642 C C . THR A 1 89 ? 9.256 -3.324 -15.816 1.00 89.81 89 THR A C 1
ATOM 644 O O . THR A 1 89 ? 9.800 -3.290 -16.919 1.00 89.81 89 THR A O 1
ATOM 647 N N . ALA A 1 90 ? 9.833 -3.939 -14.779 1.00 86.12 90 ALA A N 1
ATOM 648 C CA . ALA A 1 90 ? 11.091 -4.669 -14.902 1.00 86.12 90 ALA A CA 1
ATOM 649 C C . ALA A 1 90 ? 10.941 -5.922 -15.780 1.00 86.12 90 ALA A C 1
ATOM 651 O O . ALA A 1 90 ? 11.829 -6.180 -16.595 1.00 86.12 90 ALA A O 1
ATOM 652 N N . ASP A 1 91 ? 9.828 -6.647 -15.653 1.00 86.94 91 ASP A N 1
ATOM 653 C CA . ASP A 1 91 ? 9.499 -7.810 -16.482 1.00 86.94 91 ASP A CA 1
ATOM 654 C C . ASP A 1 91 ? 9.254 -7.411 -17.942 1.00 86.94 91 ASP A C 1
ATOM 656 O O . ASP A 1 91 ? 9.761 -8.073 -18.845 1.00 86.94 91 ASP A O 1
ATOM 660 N N . GLU A 1 92 ? 8.571 -6.293 -18.206 1.00 90.06 92 GLU A N 1
ATOM 661 C CA . GLU A 1 92 ? 8.362 -5.799 -19.573 1.00 90.06 92 GLU A CA 1
ATOM 662 C C . GLU A 1 92 ? 9.677 -5.346 -20.234 1.00 90.06 92 GLU A C 1
ATOM 664 O O . GLU A 1 92 ? 9.961 -5.683 -21.387 1.00 90.06 92 GLU A O 1
ATOM 669 N N . VAL A 1 93 ? 10.551 -4.653 -19.495 1.00 88.56 93 VAL A N 1
ATOM 670 C CA . VAL A 1 93 ? 11.890 -4.292 -19.995 1.00 88.56 93 VAL A CA 1
ATOM 671 C C . VAL A 1 93 ? 12.745 -5.542 -20.236 1.00 88.56 93 VAL A C 1
ATOM 673 O O . VAL A 1 93 ? 13.437 -5.627 -21.247 1.00 88.56 93 VAL A O 1
ATOM 676 N N . LEU A 1 94 ? 12.698 -6.542 -19.352 1.00 84.44 94 LEU A N 1
ATOM 677 C CA . LEU A 1 94 ? 13.402 -7.812 -19.567 1.00 84.44 94 LEU A CA 1
ATOM 678 C C . LEU A 1 94 ? 12.847 -8.584 -20.769 1.00 84.44 94 LEU A C 1
ATOM 680 O O . LEU A 1 94 ? 13.628 -9.116 -21.557 1.00 84.44 94 LEU A O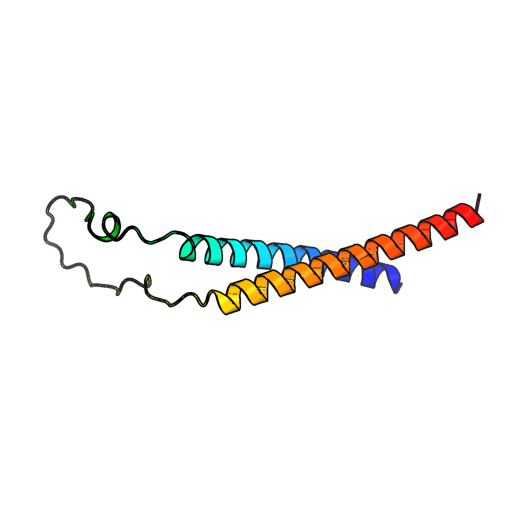 1
ATOM 684 N N . GLY A 1 95 ? 11.525 -8.617 -20.933 1.00 87.69 95 GLY A N 1
ATOM 685 C CA . GLY A 1 95 ? 10.852 -9.256 -22.059 1.00 87.69 95 GLY A CA 1
ATOM 686 C C . GLY A 1 95 ? 11.231 -8.616 -23.391 1.00 87.69 95 GLY A C 1
ATOM 687 O O . GLY A 1 95 ? 11.607 -9.321 -24.323 1.00 87.69 95 GLY A O 1
ATOM 688 N N . THR A 1 96 ? 11.230 -7.281 -23.460 1.00 83.88 96 THR A N 1
ATOM 689 C CA . THR A 1 96 ? 11.658 -6.548 -24.665 1.00 83.88 96 THR A CA 1
ATOM 690 C C . THR A 1 96 ? 13.148 -6.728 -24.971 1.00 83.88 96 THR A C 1
ATOM 692 O O . THR A 1 96 ? 13.518 -6.814 -26.138 1.00 83.88 96 THR A O 1
ATOM 695 N N . LEU A 1 97 ? 14.020 -6.852 -23.961 1.00 78.88 97 LEU A N 1
ATOM 696 C CA . LEU A 1 97 ? 15.439 -7.167 -24.178 1.00 78.88 97 LEU A CA 1
ATOM 697 C C . LEU A 1 97 ? 15.660 -8.604 -24.673 1.00 78.88 97 LEU A C 1
ATOM 699 O O . LEU A 1 97 ? 16.533 -8.817 -25.510 1.00 78.88 97 LEU A O 1
ATOM 703 N N . LEU A 1 98 ? 14.882 -9.575 -24.183 1.00 75.88 98 LEU A N 1
ATOM 704 C CA . LEU A 1 98 ? 14.927 -10.962 -24.658 1.00 75.88 98 LEU A CA 1
ATOM 705 C C . LEU A 1 98 ? 14.452 -11.084 -26.109 1.00 75.88 98 LEU A C 1
ATOM 707 O O . LEU A 1 98 ? 15.121 -11.747 -26.901 1.00 75.88 98 LEU A O 1
ATOM 711 N N . ASP A 1 99 ? 13.355 -10.409 -26.461 1.00 80.38 99 ASP A N 1
ATOM 712 C CA . ASP A 1 99 ? 12.772 -10.425 -27.811 1.00 80.38 99 ASP A CA 1
ATOM 713 C C . ASP A 1 99 ? 13.725 -9.842 -28.869 1.00 80.38 99 ASP A C 1
ATOM 715 O O . ASP A 1 99 ? 13.807 -10.335 -29.986 1.00 80.38 99 ASP A O 1
ATOM 719 N N . VAL A 1 100 ? 14.541 -8.850 -28.500 1.00 67.12 100 VAL A N 1
ATOM 720 C CA . VAL A 1 100 ? 15.571 -8.273 -29.386 1.00 67.12 100 VAL A CA 1
ATOM 721 C C . VAL A 1 100 ? 16.780 -9.205 -29.582 1.00 67.12 100 VAL A C 1
ATOM 723 O O . VAL A 1 100 ? 17.538 -9.037 -30.538 1.00 67.12 100 VAL A O 1
ATOM 726 N N . THR A 1 101 ? 16.996 -10.171 -28.684 1.00 58.34 101 THR A N 1
ATOM 727 C CA . THR A 1 101 ? 18.131 -11.113 -28.760 1.00 58.34 101 THR A CA 1
ATOM 728 C C . THR A 1 101 ? 17.810 -12.459 -29.419 1.00 58.34 101 THR A C 1
ATOM 730 O O . THR A 1 101 ? 18.744 -13.235 -29.640 1.00 58.34 101 THR A O 1
ATOM 733 N N . ALA A 1 102 ? 16.537 -12.740 -29.713 1.00 52.03 102 ALA A N 1
ATOM 734 C CA . ALA A 1 102 ? 16.070 -13.952 -30.394 1.00 52.03 102 ALA A CA 1
ATOM 735 C C . ALA A 1 102 ? 16.071 -13.792 -31.924 1.00 52.03 102 ALA A C 1
ATOM 737 O O . ALA A 1 102 ? 16.337 -14.809 -32.607 1.00 52.03 102 ALA A O 1
#

pLDDT: mean 73.93, std 16.23, range [43.97, 92.88]

Sequence (102 aa):
MAMLDVMSAGLNGVRQGQYRMTNAASDIARVSMPEDPAAASAVPAQPANPQPVASTPVETNRPVNLVDSLVELQQGRREVEAGASVIDTADEVLGTLLDVTA

Organism: NCBI:txid1720063

Radius of gyration: 24.28 Å; chains: 1; bounding box: 48×26×80 Å

Foldseek 3Di:
DVLVVLLVVLVVLLVVLVVLLVVLVVLLVVVVPPPPVVVVPPDPPDPDDDDDDPCPDPPPPDPSPNVVSVVSNVVSVVSNVVSVVSVVVVVVVVVVVVVVVD

Secondary structure (DSSP, 8-state):
-HHHHHHHHHHHHHHHHHHHHHHHHHHHHHHHS---TTTTT-----------------TT-----HHHHHHHHHHHHHHHHHHHHHHHHHHHHHHHHHHHH-